Protein AF-A0A9N9JUR4-F1 (afdb_monomer_lite)

pLDDT: mean 83.0, std 19.75, range [34.81, 98.06]

Foldseek 3Di:
DDDPVVVVVLLVPDDDDDDPLDQPLVVVLSCQCSDNPPVSHDDPVRVVVSVVVLVCCCVPPCPDPSNVSVPPCVVCPVVVVVVPDDPVVVPD

Organism: NCBI:txid1348616

Secondary structure (DSSP, 8-state):
---HHHHHHHHTT------TT--HHHHHHHHHHT-SSGGGSPPHHHHHHHHHHHHHHHHH-TTSHHHHHHTTGGGTHHHHHTTS--TTSS--

InterPro domains:
  IPR001245 Serine-threonine/tyrosine-protein kinase, catalytic domain [PF07714] (6-51)
  IPR011009 Protein kinase-like domain superfamily [SSF56112] (3-65)

Radius of gyration: 16.41 Å; chains: 1; bounding box: 41×26×35 Å

Structure (mmCIF, N/CA/C/O backbone):
data_AF-A0A9N9JUR4-F1
#
_entry.id   AF-A0A9N9JUR4-F1
#
loop_
_atom_site.group_PDB
_atom_site.id
_atom_site.type_symbol
_atom_site.label_atom_id
_atom_site.label_alt_id
_atom_site.label_comp_id
_atom_site.label_asym_id
_atom_site.label_entity_id
_atom_site.label_seq_id
_atom_site.pdbx_PDB_ins_code
_atom_site.Cartn_x
_atom_site.Cartn_y
_atom_site.Cartn_z
_atom_site.occupancy
_atom_site.B_iso_or_equiv
_atom_site.auth_seq_id
_atom_site.auth_comp_id
_atom_site.auth_asym_id
_atom_site.auth_atom_id
_atom_site.pdbx_PDB_model_num
ATOM 1 N N . PRO A 1 1 ? -26.772 9.968 7.086 1.00 80.06 1 PRO A N 1
ATOM 2 C CA . PRO A 1 1 ? -26.571 9.272 8.385 1.00 80.06 1 PRO A CA 1
ATOM 3 C C . PRO A 1 1 ? -25.266 8.468 8.352 1.00 80.06 1 PRO A C 1
ATOM 5 O O . PRO A 1 1 ? -24.906 8.001 7.278 1.00 80.06 1 PRO A O 1
ATOM 8 N N . HIS A 1 2 ? -24.553 8.331 9.474 1.00 88.88 2 HIS A N 1
ATOM 9 C CA . HIS A 1 2 ? -23.327 7.523 9.540 1.00 88.88 2 HIS A CA 1
ATOM 10 C C . HIS A 1 2 ? -23.621 6.114 10.073 1.00 88.88 2 HIS A C 1
ATOM 12 O O . HIS A 1 2 ? -24.424 5.965 10.993 1.00 88.88 2 HIS A O 1
ATOM 18 N N . ASP A 1 3 ? -22.952 5.100 9.519 1.00 96.19 3 ASP A N 1
ATOM 19 C CA . ASP A 1 3 ? -23.026 3.710 9.985 1.00 96.19 3 ASP A CA 1
ATOM 20 C C . ASP A 1 3 ? -22.065 3.491 11.168 1.00 96.19 3 ASP A C 1
ATOM 22 O O . ASP A 1 3 ? -20.847 3.352 11.009 1.00 96.19 3 ASP A O 1
ATOM 26 N N . LEU A 1 4 ? -22.625 3.515 12.380 1.00 96.31 4 LEU A N 1
ATOM 27 C CA . LEU A 1 4 ? -21.871 3.364 13.626 1.00 96.31 4 LEU A CA 1
ATOM 28 C C . LEU A 1 4 ? -21.369 1.931 13.860 1.00 96.31 4 LEU A C 1
ATOM 30 O O . LEU A 1 4 ? -20.331 1.759 14.507 1.00 96.31 4 LEU A O 1
ATOM 34 N N . ASP A 1 5 ? -22.062 0.911 13.342 1.00 96.94 5 ASP A N 1
ATOM 35 C CA . ASP A 1 5 ? -21.606 -0.482 13.445 1.00 96.94 5 ASP A CA 1
ATOM 36 C C . ASP A 1 5 ? -20.331 -0.667 12.623 1.00 96.94 5 ASP A C 1
ATOM 38 O O . ASP A 1 5 ? -19.307 -1.147 13.123 1.00 96.94 5 ASP A O 1
ATOM 42 N N . LEU A 1 6 ? -20.354 -0.173 11.383 1.00 95.75 6 LEU A N 1
ATOM 43 C CA . LEU A 1 6 ? -19.199 -0.217 10.500 1.00 95.75 6 LEU A CA 1
ATOM 44 C C . LEU A 1 6 ? -17.997 0.523 11.099 1.00 95.75 6 LEU A C 1
ATOM 46 O O . LEU A 1 6 ? -16.891 -0.024 11.123 1.00 95.75 6 LEU A O 1
ATOM 50 N N . ALA A 1 7 ? -18.202 1.736 11.622 1.00 95.25 7 ALA A N 1
ATOM 51 C CA . ALA A 1 7 ? -17.140 2.505 12.269 1.00 95.25 7 ALA A CA 1
ATOM 52 C C . ALA A 1 7 ? -16.512 1.731 13.443 1.00 95.25 7 ALA A C 1
ATOM 54 O O . ALA A 1 7 ? -15.286 1.636 13.546 1.00 95.25 7 ALA A O 1
ATOM 55 N N . THR A 1 8 ? -17.347 1.105 14.278 1.00 96.19 8 THR A N 1
ATOM 56 C CA . THR A 1 8 ? -16.904 0.285 15.415 1.00 96.19 8 THR A CA 1
ATOM 57 C C . THR A 1 8 ? -16.067 -0.906 14.952 1.00 96.19 8 THR A C 1
ATOM 59 O O . THR A 1 8 ? -14.982 -1.159 15.481 1.00 96.19 8 THR A O 1
ATOM 62 N N . ARG A 1 9 ? -16.517 -1.618 13.915 1.00 96.50 9 ARG A N 1
ATOM 63 C CA . ARG A 1 9 ? -15.786 -2.759 13.349 1.00 96.50 9 ARG A CA 1
ATOM 64 C C . ARG A 1 9 ? -14.436 -2.344 12.760 1.00 96.50 9 ARG A C 1
ATOM 66 O O . ARG A 1 9 ? -13.455 -3.057 12.959 1.00 96.50 9 ARG A O 1
ATOM 73 N N . ILE A 1 10 ? -14.347 -1.190 12.093 1.00 94.00 10 ILE A N 1
ATOM 74 C CA . ILE A 1 10 ? -13.085 -0.645 11.555 1.00 94.00 10 ILE A CA 1
ATOM 75 C C . ILE A 1 10 ? -12.099 -0.309 12.681 1.00 94.00 10 ILE A C 1
ATOM 77 O O . ILE A 1 10 ? -10.919 -0.676 12.584 1.00 94.00 10 ILE A O 1
ATOM 81 N N . CYS A 1 11 ? -12.569 0.330 13.758 1.00 92.25 11 CYS A N 1
ATOM 82 C CA . CYS A 1 11 ? -11.760 0.594 14.953 1.00 92.25 11 CYS A CA 1
ATOM 83 C C . CYS A 1 11 ? -11.253 -0.706 15.594 1.00 92.25 11 CYS A C 1
ATOM 85 O O . CYS A 1 11 ? -10.093 -0.778 15.993 1.00 92.25 11 CYS A O 1
ATOM 87 N N . ASN A 1 12 ? -12.072 -1.761 15.577 1.00 94.12 12 ASN A N 1
ATOM 88 C CA . ASN A 1 12 ? -11.706 -3.101 16.048 1.00 94.12 12 ASN A CA 1
ATOM 89 C C . ASN A 1 12 ? -10.853 -3.910 15.052 1.00 94.12 12 ASN A C 1
ATOM 91 O O . ASN A 1 12 ? -10.580 -5.085 15.285 1.00 94.12 12 ASN A O 1
ATOM 95 N N . GLY A 1 13 ? -10.398 -3.301 13.954 1.00 92.75 13 GLY A N 1
ATOM 96 C CA . GLY A 1 13 ? -9.443 -3.918 13.035 1.00 92.75 13 GLY A CA 1
ATOM 97 C C . GLY A 1 13 ? -10.043 -4.524 11.769 1.00 92.75 13 GLY A C 1
ATOM 98 O O . GLY A 1 13 ? -9.294 -5.131 11.007 1.00 92.75 13 GLY A O 1
ATOM 99 N N . LEU A 1 14 ? -11.337 -4.333 11.481 1.00 95.19 14 LEU A N 1
ATOM 100 C CA . LEU A 1 14 ? -11.900 -4.697 10.177 1.00 95.19 14 LEU A CA 1
ATOM 101 C C . LEU A 1 14 ? -11.117 -3.986 9.064 1.00 95.19 14 LEU A C 1
ATOM 103 O O . LEU A 1 14 ? -10.956 -2.761 9.092 1.00 95.19 14 LEU A O 1
ATOM 107 N N . ARG A 1 15 ? -10.626 -4.750 8.087 1.00 94.25 15 ARG A N 1
ATOM 108 C CA . ARG A 1 15 ? -9.939 -4.251 6.891 1.00 94.25 15 ARG A CA 1
ATOM 109 C C . ARG A 1 15 ? -10.520 -4.917 5.643 1.00 94.25 15 ARG A C 1
ATOM 111 O O . ARG A 1 15 ? -11.037 -6.027 5.753 1.00 94.25 15 ARG A O 1
ATOM 118 N N . PRO A 1 16 ? -10.442 -4.255 4.480 1.00 91.44 16 PRO A N 1
ATOM 119 C CA . PRO A 1 16 ? -10.795 -4.857 3.202 1.00 91.44 16 PRO A CA 1
ATOM 120 C C . PRO A 1 16 ? -10.100 -6.198 2.960 1.00 91.44 16 PRO A C 1
ATOM 122 O O . PRO A 1 16 ? -8.928 -6.386 3.297 1.00 91.44 16 PRO A O 1
ATOM 125 N N . GLU A 1 17 ? -10.839 -7.120 2.353 1.00 91.88 17 GLU A N 1
ATOM 126 C CA . GLU A 1 17 ? -10.316 -8.413 1.932 1.00 91.88 17 GLU A CA 1
ATOM 127 C C . GLU A 1 17 ? -9.280 -8.241 0.818 1.00 91.88 17 GLU A C 1
ATOM 129 O O . GLU A 1 17 ? -9.412 -7.395 -0.070 1.00 91.88 17 GLU A O 1
ATOM 134 N N . ILE A 1 18 ? -8.231 -9.059 0.862 1.00 89.25 18 ILE A N 1
ATOM 13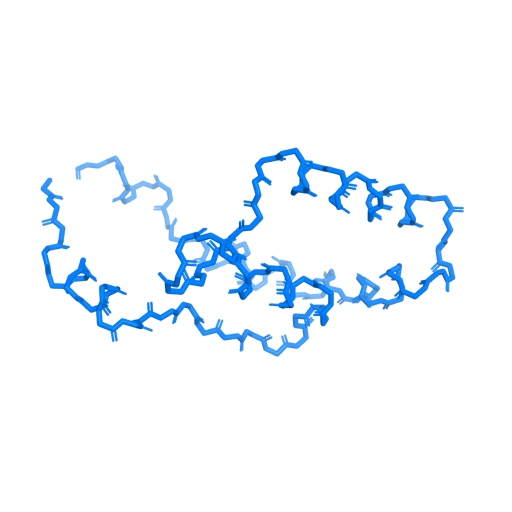5 C CA . ILE A 1 18 ? -7.184 -9.044 -0.156 1.00 89.25 18 ILE A CA 1
ATOM 136 C C . ILE A 1 18 ? -7.641 -9.931 -1.306 1.00 89.25 18 ILE A C 1
ATOM 138 O O . ILE A 1 18 ? -7.772 -11.144 -1.148 1.00 89.25 18 ILE A O 1
ATOM 142 N N . VAL A 1 19 ? -7.848 -9.325 -2.470 1.00 88.62 19 VAL A N 1
ATOM 143 C CA . VAL A 1 19 ? -8.241 -10.060 -3.672 1.00 88.62 19 VAL A CA 1
ATOM 144 C C . VAL A 1 19 ? -7.028 -10.781 -4.254 1.00 88.62 19 VAL A C 1
ATOM 146 O O . VAL A 1 19 ? -5.914 -10.245 -4.287 1.00 88.62 19 VAL A O 1
ATOM 149 N N . THR A 1 20 ? -7.234 -12.019 -4.704 1.00 83.56 20 THR A N 1
ATOM 150 C CA . THR A 1 20 ? -6.219 -12.789 -5.431 1.00 83.56 20 THR A CA 1
ATOM 151 C C . THR A 1 20 ? -5.701 -11.973 -6.619 1.00 83.56 20 THR A C 1
ATOM 153 O O . THR A 1 20 ? -6.435 -11.179 -7.190 1.00 83.56 20 THR A O 1
ATOM 156 N N . ASN A 1 21 ? -4.425 -12.126 -6.975 1.00 86.19 21 ASN A N 1
ATOM 157 C CA . ASN A 1 21 ? -3.755 -11.340 -8.025 1.00 86.19 21 ASN A CA 1
ATOM 158 C C . ASN A 1 21 ? -3.503 -9.856 -7.696 1.00 86.19 21 ASN A C 1
ATOM 160 O O . ASN A 1 21 ? -2.977 -9.138 -8.547 1.00 86.19 21 ASN A O 1
ATOM 164 N N . THR A 1 22 ? -3.788 -9.388 -6.472 1.00 88.25 22 THR A N 1
ATOM 165 C CA . THR A 1 22 ? -3.316 -8.066 -6.025 1.00 88.25 22 THR A CA 1
ATOM 166 C C . THR A 1 22 ? -1.780 -8.020 -6.086 1.00 88.25 22 THR A C 1
ATOM 168 O O . THR A 1 22 ? -1.138 -8.862 -5.451 1.00 88.25 22 THR A O 1
ATOM 171 N N . PRO A 1 23 ? -1.167 -7.048 -6.795 1.00 92.06 23 PRO A N 1
ATOM 172 C CA . PRO A 1 23 ? 0.286 -6.898 -6.845 1.00 92.06 23 PRO A CA 1
ATOM 173 C C . PRO A 1 23 ? 0.879 -6.795 -5.439 1.00 92.06 23 PRO A C 1
ATOM 175 O O . PRO A 1 23 ? 0.422 -5.996 -4.622 1.00 92.06 23 PRO A O 1
ATOM 178 N N . GLU A 1 24 ? 1.916 -7.573 -5.147 1.00 93.12 24 GLU A N 1
ATOM 179 C CA . GLU A 1 24 ? 2.513 -7.663 -3.808 1.00 93.12 24 GLU A CA 1
ATOM 180 C C . GLU A 1 24 ? 3.035 -6.308 -3.300 1.00 93.12 24 GLU A C 1
ATOM 182 O O . GLU A 1 24 ? 2.894 -5.962 -2.121 1.00 93.12 24 GLU A O 1
ATOM 187 N N . VAL A 1 25 ? 3.570 -5.490 -4.209 1.00 94.00 25 VAL A N 1
ATOM 188 C CA . VAL A 1 25 ? 4.020 -4.123 -3.912 1.00 94.00 25 VAL A CA 1
ATOM 189 C C . VAL A 1 25 ? 2.864 -3.207 -3.519 1.00 94.00 25 VAL A C 1
ATOM 191 O O . VAL A 1 25 ? 3.020 -2.391 -2.610 1.00 94.00 25 VAL A O 1
ATOM 194 N N . TYR A 1 26 ? 1.694 -3.376 -4.139 1.00 93.88 26 TYR A N 1
ATOM 195 C CA . TYR A 1 26 ? 0.487 -2.641 -3.773 1.00 93.88 26 TYR A CA 1
ATOM 196 C C . TYR A 1 26 ? -0.091 -3.157 -2.457 1.00 93.88 26 TYR A C 1
ATOM 198 O O . TYR A 1 26 ? -0.422 -2.359 -1.587 1.00 93.88 26 TYR A O 1
ATOM 206 N N . LEU A 1 27 ? -0.136 -4.478 -2.262 1.00 94.19 27 LEU A N 1
ATOM 207 C CA . LEU A 1 27 ? -0.601 -5.097 -1.022 1.00 94.19 27 LEU A CA 1
ATOM 208 C C . LEU A 1 27 ? 0.181 -4.588 0.196 1.00 94.19 27 LEU A C 1
ATOM 210 O O . LEU A 1 27 ? -0.406 -4.258 1.226 1.00 94.19 27 LEU A O 1
ATOM 214 N N . SER A 1 28 ? 1.503 -4.506 0.066 1.00 95.19 28 SER A N 1
ATOM 215 C CA . SER A 1 28 ? 2.384 -4.005 1.122 1.00 95.19 28 SER A CA 1
ATOM 216 C C . SER A 1 28 ? 2.110 -2.531 1.438 1.00 95.19 28 SER A C 1
ATOM 218 O O . SER A 1 28 ? 2.013 -2.160 2.607 1.00 95.19 28 SER A O 1
ATOM 220 N N . LEU A 1 29 ? 1.926 -1.695 0.410 1.00 96.00 29 LEU A N 1
ATOM 221 C CA . LEU A 1 29 ? 1.592 -0.278 0.573 1.00 96.00 29 LEU A CA 1
ATOM 222 C C . LEU A 1 29 ? 0.203 -0.085 1.200 1.00 96.00 29 LEU A C 1
ATOM 224 O O . LEU A 1 29 ? 0.080 0.610 2.205 1.00 96.00 29 LEU A O 1
ATOM 228 N N . MET A 1 30 ? -0.819 -0.760 0.667 1.00 95.00 30 MET A N 1
ATOM 229 C CA . MET A 1 30 ? -2.195 -0.740 1.173 1.00 95.00 30 MET A CA 1
ATOM 230 C C . MET A 1 30 ? -2.245 -1.128 2.656 1.00 95.00 30 MET A C 1
ATOM 232 O O . MET A 1 30 ? -2.919 -0.468 3.447 1.00 95.00 30 MET A O 1
ATOM 236 N N . LYS A 1 31 ? -1.471 -2.148 3.057 1.00 95.06 31 LYS A N 1
ATOM 237 C CA . LYS A 1 31 ? -1.367 -2.563 4.461 1.00 95.06 31 LYS A CA 1
ATOM 238 C C . LYS A 1 31 ? -0.803 -1.486 5.382 1.00 95.06 31 LYS A C 1
ATOM 240 O O . LYS A 1 31 ? -1.274 -1.355 6.511 1.00 95.06 31 LYS A O 1
ATOM 245 N N . ARG A 1 32 ? 0.169 -0.706 4.908 1.00 96.81 32 ARG A N 1
ATOM 246 C CA . ARG A 1 32 ? 0.710 0.428 5.666 1.00 96.81 32 ARG A CA 1
ATOM 247 C C . ARG A 1 32 ? -0.291 1.580 5.750 1.00 96.81 32 ARG A C 1
ATOM 249 O O . ARG A 1 32 ? -0.455 2.150 6.821 1.00 96.81 32 ARG A O 1
ATOM 256 N N . CYS A 1 33 ? -1.027 1.878 4.676 1.00 96.06 33 CYS A N 1
ATOM 257 C CA . CYS A 1 33 ? -2.022 2.962 4.654 1.00 96.06 33 CYS A CA 1
ATOM 258 C C . CYS A 1 33 ? -3.084 2.854 5.759 1.00 96.06 33 CYS A C 1
ATOM 260 O O . CYS A 1 33 ? -3.531 3.870 6.285 1.00 96.06 33 CYS A O 1
ATOM 262 N N . TRP A 1 34 ? -3.475 1.638 6.142 1.00 93.88 34 TRP A N 1
ATOM 263 C CA . TRP A 1 34 ? -4.490 1.400 7.174 1.00 93.88 34 TRP A CA 1
ATOM 264 C C . TRP A 1 34 ? -3.931 0.775 8.461 1.00 93.88 34 TRP A C 1
ATOM 266 O O . TRP A 1 34 ? -4.661 0.100 9.205 1.00 93.88 34 TRP A O 1
ATOM 276 N N . HIS A 1 35 ? -2.629 0.949 8.705 1.00 95.31 35 HIS A N 1
ATOM 277 C CA . HIS A 1 35 ? -1.967 0.430 9.895 1.00 95.31 35 HIS A CA 1
ATOM 278 C C . HIS A 1 35 ? -2.619 0.987 11.175 1.00 95.31 35 HIS A C 1
ATOM 280 O O . HIS A 1 35 ? -3.091 2.131 11.206 1.00 95.31 35 HIS A O 1
ATOM 286 N N . GLN A 1 36 ? -2.703 0.164 12.229 1.00 91.75 36 GLN A N 1
ATOM 287 C CA . GLN A 1 36 ? -3.346 0.561 13.490 1.00 91.75 36 GLN A CA 1
ATOM 288 C C . GLN A 1 36 ? -2.607 1.729 14.146 1.00 91.75 36 GLN A C 1
ATOM 290 O O . GLN A 1 36 ? -3.245 2.718 14.493 1.00 91.75 36 GLN A O 1
ATOM 295 N N . ASN A 1 37 ? -1.277 1.637 14.234 1.00 93.81 37 ASN A N 1
ATOM 296 C CA . ASN A 1 37 ? -0.427 2.755 14.631 1.00 93.81 37 ASN A CA 1
ATOM 297 C C . ASN A 1 37 ? -0.402 3.821 13.513 1.00 93.81 37 ASN A C 1
ATOM 299 O O . ASN A 1 37 ? 0.045 3.482 12.412 1.00 93.81 37 ASN A O 1
ATOM 303 N N . PRO A 1 38 ? -0.861 5.065 13.758 1.00 94.06 38 PRO A N 1
ATOM 304 C CA . PRO A 1 38 ? -0.823 6.147 12.774 1.00 94.06 38 PRO A CA 1
ATOM 305 C C . PRO A 1 38 ? 0.585 6.496 12.281 1.00 94.06 38 PRO A C 1
ATOM 307 O O . PRO A 1 38 ? 0.726 6.820 11.109 1.00 94.06 38 PRO A O 1
ATOM 310 N N . GLU A 1 39 ? 1.609 6.361 13.128 1.00 96.19 39 GLU A N 1
ATOM 311 C CA . GLU A 1 39 ? 3.003 6.697 12.782 1.00 96.19 39 GLU A CA 1
ATOM 312 C C . GLU A 1 39 ? 3.611 5.749 11.735 1.00 96.19 39 GLU A C 1
ATOM 314 O O . GLU A 1 39 ? 4.553 6.099 11.035 1.00 96.19 39 GLU A O 1
ATOM 319 N N . GLU A 1 40 ? 3.049 4.547 11.590 1.00 96.62 40 GLU A N 1
ATOM 320 C CA . GLU A 1 40 ? 3.474 3.562 10.582 1.00 96.62 40 GLU A CA 1
ATOM 321 C C . GLU A 1 40 ? 2.806 3.794 9.216 1.00 96.62 40 GLU A C 1
ATOM 323 O O . GLU A 1 40 ? 3.130 3.132 8.219 1.00 96.62 40 GLU A O 1
ATOM 328 N N . ARG A 1 41 ? 1.826 4.707 9.157 1.00 97.75 41 ARG A N 1
ATOM 329 C CA . ARG A 1 41 ? 1.134 5.036 7.912 1.00 97.75 41 ARG A CA 1
ATOM 330 C C . ARG A 1 41 ? 2.037 5.923 7.057 1.00 97.75 41 ARG A C 1
ATOM 332 O O . ARG A 1 41 ? 2.644 6.857 7.576 1.00 97.75 41 ARG A O 1
ATOM 339 N N . PRO A 1 42 ? 2.107 5.681 5.739 1.00 97.94 42 PRO A N 1
ATOM 340 C CA . PRO A 1 42 ? 2.819 6.575 4.849 1.00 97.94 42 PRO A CA 1
ATOM 341 C C . PRO A 1 42 ? 2.131 7.938 4.852 1.00 97.94 42 PRO A C 1
ATOM 343 O O . PRO A 1 42 ? 0.898 8.033 4.843 1.00 97.94 42 PRO A O 1
ATOM 346 N N . ASN A 1 43 ? 2.932 8.995 4.828 1.00 97.44 43 ASN A N 1
ATOM 347 C CA . ASN A 1 43 ? 2.410 10.325 4.555 1.00 97.44 43 ASN A CA 1
ATOM 348 C C . ASN A 1 43 ? 2.105 10.479 3.052 1.00 97.44 43 ASN A C 1
ATOM 350 O O . ASN A 1 43 ? 2.466 9.640 2.223 1.00 97.44 43 ASN A O 1
ATOM 354 N N . VAL A 1 44 ? 1.429 11.573 2.699 1.00 96.56 44 VAL A N 1
ATOM 355 C CA . VAL A 1 44 ? 1.009 11.827 1.314 1.00 96.56 44 VAL A CA 1
ATOM 356 C C . VAL A 1 44 ? 2.188 11.951 0.344 1.00 96.56 44 VAL A C 1
ATOM 358 O O . VAL A 1 44 ? 2.075 11.501 -0.789 1.00 96.56 44 VAL A O 1
ATOM 361 N N . ILE A 1 45 ? 3.325 12.496 0.787 1.00 98.06 45 ILE A N 1
ATOM 362 C CA . ILE A 1 45 ? 4.515 12.671 -0.055 1.00 98.06 45 ILE A CA 1
ATOM 363 C C . ILE A 1 45 ? 5.106 11.302 -0.396 1.00 98.06 45 ILE A C 1
ATOM 365 O O . ILE A 1 45 ? 5.270 10.993 -1.571 1.00 98.06 45 ILE A O 1
ATOM 369 N N . GLU A 1 46 ? 5.322 10.448 0.610 1.00 97.31 46 GLU A N 1
ATOM 370 C CA . GLU A 1 46 ? 5.818 9.082 0.402 1.00 97.31 46 GLU A CA 1
ATOM 371 C C . GLU A 1 46 ? 4.886 8.289 -0.529 1.00 97.31 46 GLU A C 1
ATOM 373 O O . GLU A 1 46 ? 5.340 7.555 -1.410 1.00 97.31 46 GLU A O 1
ATOM 378 N N . LEU A 1 47 ? 3.570 8.447 -0.350 1.00 97.06 47 LEU A N 1
ATOM 379 C CA . LEU A 1 47 ? 2.577 7.793 -1.191 1.00 97.06 47 LEU A CA 1
ATOM 380 C C . LEU A 1 47 ? 2.679 8.261 -2.651 1.00 97.06 47 LEU A C 1
ATOM 382 O O . LEU A 1 47 ? 2.735 7.417 -3.546 1.00 97.06 47 LEU A O 1
ATOM 386 N N . CY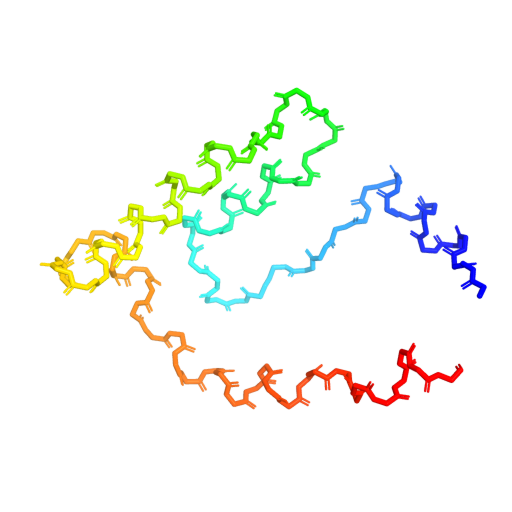S A 1 48 ? 2.734 9.573 -2.892 1.00 97.62 48 CYS A N 1
ATOM 387 C CA . CYS A 1 48 ? 2.891 10.146 -4.230 1.00 97.62 48 CYS A CA 1
ATOM 388 C C . CYS A 1 48 ? 4.185 9.671 -4.898 1.00 97.62 48 CYS A C 1
ATOM 390 O O . CYS A 1 48 ? 4.130 9.110 -5.988 1.00 97.62 48 CYS A O 1
ATOM 392 N N . GLU A 1 49 ? 5.326 9.778 -4.214 1.00 97.31 49 GLU A N 1
ATOM 393 C CA . GLU A 1 49 ? 6.623 9.333 -4.738 1.00 97.31 49 GLU A CA 1
ATOM 394 C C . GLU A 1 49 ? 6.611 7.847 -5.119 1.00 97.31 49 GLU A C 1
ATOM 396 O O . GLU A 1 49 ? 7.143 7.447 -6.161 1.00 97.31 49 GLU A O 1
ATOM 401 N N . LYS A 1 50 ? 5.973 7.007 -4.294 1.00 97.06 50 LYS A N 1
ATOM 402 C CA . LYS A 1 50 ? 5.864 5.571 -4.560 1.00 97.06 50 LYS A CA 1
ATOM 403 C C . LYS A 1 50 ? 5.027 5.290 -5.804 1.00 97.06 50 LYS A C 1
ATOM 405 O O . LYS A 1 50 ? 5.441 4.487 -6.642 1.00 97.06 50 LYS A O 1
ATOM 410 N N . LEU A 1 51 ? 3.868 5.938 -5.916 1.00 96.00 51 LEU A N 1
ATOM 411 C CA . LEU A 1 51 ? 2.953 5.768 -7.043 1.00 96.00 51 LEU A CA 1
ATOM 412 C C . LEU A 1 51 ? 3.560 6.305 -8.347 1.00 96.00 51 LEU A C 1
ATOM 414 O O . LEU A 1 51 ? 3.503 5.613 -9.364 1.00 96.00 51 LEU A O 1
ATOM 418 N N . ASP A 1 52 ? 4.219 7.463 -8.307 1.00 96.12 52 ASP A N 1
ATOM 419 C CA . ASP A 1 52 ? 4.895 8.068 -9.460 1.00 96.12 52 ASP A CA 1
ATOM 420 C C . ASP A 1 52 ? 6.066 7.207 -9.943 1.00 96.12 52 ASP A C 1
ATOM 422 O O . ASP A 1 52 ? 6.238 6.976 -11.146 1.00 96.12 52 ASP A O 1
ATOM 426 N N . SER A 1 53 ? 6.845 6.652 -9.009 1.00 95.81 53 SER A N 1
ATOM 427 C CA . SER A 1 53 ? 7.911 5.697 -9.321 1.00 95.81 53 SER A CA 1
ATOM 428 C C . SER A 1 53 ? 7.362 4.459 -10.033 1.00 95.81 53 SER A C 1
ATOM 430 O O . SER A 1 53 ? 7.943 3.996 -11.021 1.00 95.81 53 SER A O 1
ATOM 432 N N . TRP A 1 54 ? 6.220 3.932 -9.581 1.00 95.38 54 TRP A N 1
ATOM 433 C CA . TRP A 1 54 ? 5.583 2.787 -10.227 1.00 95.38 54 TRP A CA 1
ATOM 434 C C . TRP A 1 54 ? 5.048 3.122 -11.613 1.00 95.38 54 TRP A C 1
ATOM 436 O O . TRP A 1 54 ? 5.302 2.360 -12.546 1.00 95.38 54 TRP A O 1
ATOM 446 N N . ALA A 1 55 ? 4.365 4.256 -11.768 1.00 93.25 55 ALA A N 1
ATOM 447 C CA . ALA A 1 55 ? 3.869 4.723 -13.059 1.00 93.25 55 ALA A CA 1
ATOM 448 C C . ALA A 1 55 ? 5.018 4.877 -14.070 1.00 93.25 55 ALA A C 1
ATOM 450 O O . ALA A 1 55 ? 4.956 4.332 -15.174 1.00 93.25 55 ALA A O 1
ATOM 451 N N . THR A 1 56 ? 6.116 5.509 -13.645 1.00 94.38 56 THR A N 1
ATOM 452 C CA . THR A 1 56 ? 7.340 5.674 -14.443 1.00 94.38 56 THR A CA 1
ATOM 453 C C . THR A 1 56 ? 7.933 4.323 -14.847 1.00 94.38 56 THR A C 1
ATOM 455 O O . THR A 1 56 ?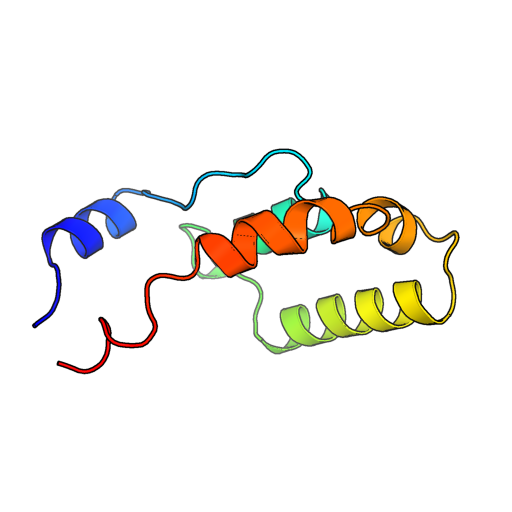 8.267 4.108 -16.014 1.00 94.38 56 THR A O 1
ATOM 458 N N . ALA A 1 57 ? 8.043 3.381 -13.904 1.00 94.12 57 ALA A N 1
ATOM 459 C CA . ALA A 1 57 ? 8.570 2.047 -14.176 1.00 94.12 57 ALA A CA 1
ATOM 460 C C . ALA A 1 57 ? 7.695 1.281 -15.180 1.00 94.12 57 ALA A C 1
ATOM 462 O O . ALA A 1 57 ? 8.223 0.664 -16.107 1.00 94.12 57 ALA A O 1
ATOM 463 N N . ILE A 1 58 ? 6.370 1.354 -15.037 1.00 89.94 58 ILE A N 1
ATOM 464 C CA . ILE A 1 58 ? 5.412 0.715 -15.947 1.00 89.94 58 ILE A CA 1
ATOM 465 C C . ILE A 1 58 ? 5.531 1.298 -17.360 1.00 89.94 58 ILE A C 1
ATOM 467 O O . ILE A 1 58 ? 5.525 0.535 -18.327 1.00 89.94 58 ILE A O 1
ATOM 471 N N . GLN A 1 59 ? 5.689 2.618 -17.485 1.00 89.50 59 GLN A N 1
ATOM 472 C CA . GLN A 1 59 ? 5.770 3.305 -18.774 1.00 89.50 59 GLN A CA 1
ATOM 473 C C . GLN A 1 59 ? 7.109 3.091 -19.492 1.00 89.50 59 GLN A C 1
ATOM 475 O O . GLN A 1 59 ? 7.131 2.856 -20.700 1.00 89.50 59 GLN A O 1
ATOM 480 N N . HIS A 1 60 ? 8.227 3.181 -18.770 1.00 94.38 60 HIS A N 1
ATOM 481 C CA . HIS A 1 60 ? 9.560 3.271 -19.378 1.00 94.38 60 HIS A CA 1
ATOM 482 C C . HIS A 1 60 ? 10.428 2.027 -19.179 1.00 94.38 60 HIS A C 1
ATOM 484 O O . HIS A 1 60 ? 11.430 1.863 -19.873 1.00 94.38 60 HIS A O 1
ATOM 490 N N . ASN A 1 61 ? 10.066 1.135 -18.257 1.00 93.56 61 ASN A N 1
ATOM 491 C CA . ASN A 1 61 ? 10.824 -0.079 -17.973 1.00 93.56 61 ASN A CA 1
ATOM 492 C C . ASN A 1 61 ? 9.884 -1.285 -17.813 1.00 93.56 61 ASN A C 1
ATOM 494 O O . ASN A 1 61 ? 9.682 -1.794 -16.702 1.00 93.56 61 ASN A O 1
ATOM 498 N N . PRO A 1 62 ? 9.300 -1.786 -18.917 1.00 87.12 62 PRO A N 1
ATOM 499 C CA . PRO A 1 62 ? 8.287 -2.831 -18.861 1.00 87.12 62 PRO A CA 1
ATOM 500 C C . PRO A 1 62 ? 8.813 -4.134 -18.262 1.00 87.12 62 PRO A C 1
ATOM 502 O O . PRO A 1 62 ? 8.003 -4.937 -17.815 1.00 87.12 62 PRO A O 1
ATOM 505 N N . THR A 1 63 ? 10.130 -4.363 -18.221 1.00 91.69 63 THR A N 1
ATOM 506 C CA . THR A 1 63 ? 10.756 -5.562 -17.643 1.0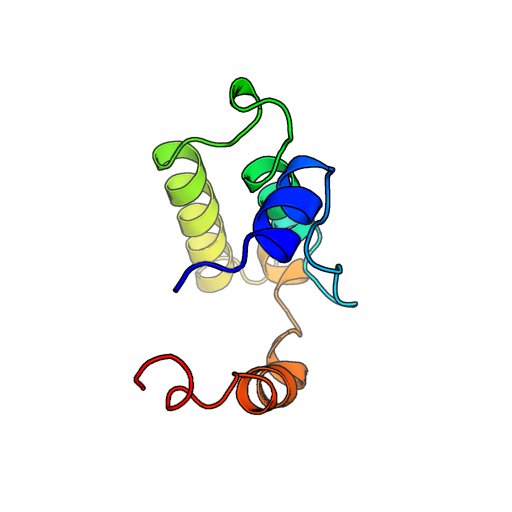0 91.69 63 THR A CA 1
ATOM 507 C C . THR A 1 63 ? 11.069 -5.438 -16.149 1.00 91.69 63 THR A C 1
ATOM 509 O O . THR A 1 63 ? 11.333 -6.470 -15.522 1.00 91.69 63 THR A O 1
ATOM 512 N N . SER A 1 64 ? 10.979 -4.235 -15.565 1.00 93.94 64 SER A N 1
ATOM 513 C CA . SER A 1 64 ? 11.222 -3.990 -14.137 1.00 93.94 64 SER A CA 1
ATOM 514 C C . SER A 1 64 ? 10.319 -4.841 -13.248 1.00 93.94 64 SER A C 1
ATOM 516 O O . SER A 1 64 ? 9.188 -5.141 -13.629 1.00 93.94 64 SER A O 1
ATOM 518 N N . MET A 1 65 ? 10.790 -5.191 -12.044 1.00 92.19 65 MET A N 1
ATOM 519 C CA . MET A 1 65 ? 10.025 -5.980 -11.069 1.00 92.19 65 MET A CA 1
ATOM 520 C C . MET A 1 65 ? 8.627 -5.402 -10.817 1.00 92.19 65 MET A C 1
ATOM 522 O O . MET A 1 65 ? 7.657 -6.157 -10.853 1.00 92.19 65 MET A O 1
ATOM 526 N N . ILE A 1 66 ? 8.531 -4.078 -10.638 1.00 92.94 66 ILE A N 1
ATOM 527 C CA . ILE A 1 66 ? 7.260 -3.362 -10.475 1.00 92.94 66 ILE A CA 1
ATOM 528 C C . ILE A 1 66 ? 6.354 -3.636 -11.670 1.00 92.94 66 ILE A C 1
ATOM 530 O O . ILE A 1 66 ? 5.274 -4.198 -11.509 1.00 92.94 66 ILE A O 1
ATOM 534 N N . SER A 1 67 ? 6.832 -3.348 -12.879 1.00 92.00 67 SER A N 1
ATOM 535 C CA . SER A 1 67 ? 6.078 -3.579 -14.109 1.00 92.00 67 SER A CA 1
ATOM 536 C C . SER A 1 67 ? 5.625 -5.034 -14.220 1.00 92.00 67 SER A C 1
ATOM 538 O O . SER A 1 67 ? 4.486 -5.282 -14.600 1.00 92.00 67 SER A O 1
ATOM 540 N N . ARG A 1 68 ? 6.450 -6.014 -13.811 1.00 91.88 68 ARG A N 1
ATOM 541 C CA . ARG A 1 68 ? 6.059 -7.437 -13.841 1.00 91.88 68 ARG A CA 1
ATOM 542 C C . ARG A 1 68 ? 4.888 -7.758 -12.925 1.00 91.88 68 ARG A C 1
ATOM 544 O O . ARG A 1 68 ? 4.083 -8.593 -13.318 1.00 91.88 68 ARG A O 1
ATOM 551 N N . GLN A 1 69 ? 4.799 -7.133 -11.752 1.00 91.19 69 GLN A N 1
ATOM 552 C CA . GLN A 1 69 ? 3.696 -7.374 -10.818 1.00 91.19 69 GLN A CA 1
ATOM 553 C C . GLN A 1 69 ? 2.378 -6.762 -11.300 1.00 91.19 69 GLN A C 1
ATOM 555 O O . GLN A 1 69 ? 1.318 -7.307 -11.020 1.00 91.19 69 GLN A O 1
ATOM 560 N N . PHE A 1 70 ? 2.436 -5.669 -12.064 1.00 87.69 70 PHE A N 1
AT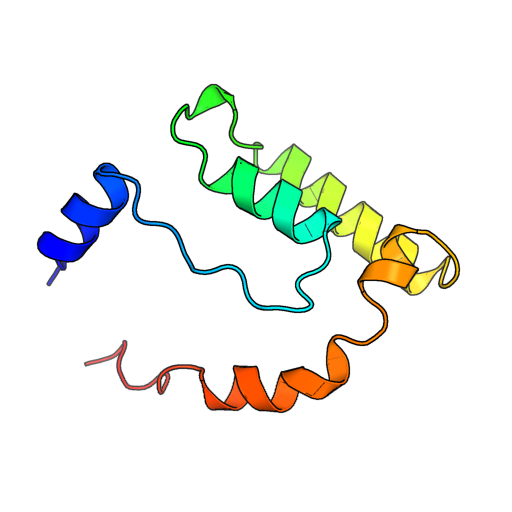OM 561 C CA . PHE A 1 70 ? 1.249 -5.031 -12.642 1.00 87.69 70 PHE A CA 1
ATOM 562 C C . PHE A 1 70 ? 0.868 -5.580 -14.034 1.00 87.69 70 PHE A C 1
ATOM 564 O O . PHE A 1 70 ? -0.199 -5.256 -14.561 1.00 87.69 70 PHE A O 1
ATOM 571 N N . ARG A 1 71 ? 1.685 -6.458 -14.639 1.00 83.00 71 ARG A N 1
ATOM 572 C CA . ARG A 1 71 ? 1.326 -7.172 -15.877 1.00 83.00 71 ARG A CA 1
ATOM 573 C C . ARG A 1 71 ? 0.270 -8.239 -15.578 1.00 83.00 71 ARG A C 1
ATOM 575 O O . ARG A 1 71 ? 0.575 -9.252 -14.967 1.00 83.00 71 ARG A O 1
ATOM 582 N N . GLY A 1 72 ? -0.950 -8.045 -16.080 1.00 64.94 72 GLY A N 1
ATOM 583 C CA . GLY A 1 72 ? -2.011 -9.066 -16.046 1.00 64.94 72 GLY A CA 1
ATOM 584 C C . GLY A 1 72 ? -3.288 -8.675 -15.302 1.00 64.94 72 GLY A C 1
ATOM 585 O O . GLY A 1 72 ? -4.286 -9.374 -15.440 1.00 64.94 72 GLY A O 1
ATOM 586 N N . VAL A 1 73 ? -3.321 -7.524 -14.624 1.00 57.62 73 VAL A N 1
ATOM 587 C CA . VAL A 1 73 ? -4.524 -7.046 -13.903 1.00 57.62 73 VAL A CA 1
ATOM 588 C C . VAL A 1 73 ? -5.640 -6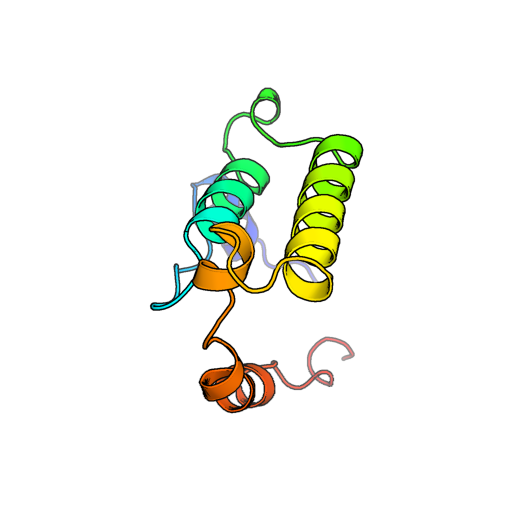.572 -14.865 1.00 57.62 73 VAL A C 1
ATOM 590 O O . VAL A 1 73 ? -6.790 -6.390 -14.479 1.00 57.62 73 VAL A O 1
ATOM 593 N N . ASN A 1 74 ? -5.355 -6.472 -16.171 1.00 51.28 74 ASN A N 1
ATOM 594 C CA . ASN A 1 74 ? -6.328 -6.071 -17.197 1.00 51.28 74 ASN A CA 1
ATOM 595 C C . ASN A 1 74 ? -7.385 -7.137 -17.546 1.00 51.28 74 ASN A C 1
ATOM 597 O O . ASN A 1 74 ? -8.334 -6.806 -18.251 1.00 51.28 74 ASN A O 1
ATOM 601 N N . ARG A 1 75 ? -7.263 -8.395 -17.091 1.00 49.84 75 ARG A N 1
ATOM 602 C CA . ARG A 1 75 ? -8.329 -9.399 -17.312 1.00 49.84 75 ARG A CA 1
ATOM 603 C C . ARG A 1 75 ? -9.466 -9.315 -16.291 1.00 49.84 75 ARG A C 1
ATOM 605 O O . ARG A 1 75 ? -10.557 -9.777 -16.594 1.00 49.84 75 ARG A O 1
ATOM 612 N N . GLU A 1 76 ? -9.239 -8.689 -15.137 1.00 49.47 76 GLU A N 1
ATOM 613 C CA . GLU A 1 76 ? -10.246 -8.539 -14.073 1.00 49.47 76 GLU A CA 1
ATOM 614 C C . GLU A 1 76 ? -10.813 -7.116 -13.966 1.00 49.47 76 GLU A C 1
ATOM 616 O O . GLU A 1 76 ? -11.724 -6.874 -13.176 1.00 49.47 76 GLU A O 1
ATOM 621 N N . ARG A 1 77 ? -10.342 -6.170 -14.792 1.00 48.91 77 ARG A N 1
ATOM 622 C CA . ARG A 1 77 ? -10.910 -4.813 -14.864 1.00 48.91 77 ARG A CA 1
ATOM 623 C C . ARG A 1 77 ? -12.417 -4.835 -15.157 1.00 48.91 77 ARG A C 1
ATOM 625 O O . ARG A 1 77 ? -13.158 -4.073 -14.547 1.00 48.91 77 ARG A O 1
ATOM 632 N N . SER A 1 78 ? -12.876 -5.791 -15.969 1.00 42.56 78 SER A N 1
ATOM 633 C CA . SER A 1 78 ? -14.304 -6.032 -16.212 1.00 42.56 78 SER A CA 1
ATOM 634 C C . SER A 1 78 ? -15.057 -6.562 -14.986 1.00 42.56 78 SER A C 1
ATOM 636 O O . SER A 1 78 ? -16.261 -6.379 -14.888 1.00 42.56 78 SER A O 1
ATOM 638 N N . VAL A 1 79 ? -14.387 -7.209 -14.028 1.00 51.34 79 VAL A N 1
ATOM 639 C CA . VAL A 1 79 ? -15.021 -7.743 -12.811 1.00 51.34 79 VAL A CA 1
ATOM 640 C C . VAL A 1 79 ? -15.174 -6.650 -11.753 1.00 51.34 79 VAL A C 1
ATOM 642 O O . VAL A 1 79 ? -16.189 -6.627 -11.060 1.00 51.34 79 VAL A O 1
ATOM 645 N N . PHE A 1 80 ? -14.213 -5.726 -11.644 1.00 48.81 80 PHE A N 1
ATOM 646 C CA . PHE A 1 80 ? -14.287 -4.593 -10.713 1.00 48.81 80 PHE A CA 1
ATOM 647 C C . PHE A 1 80 ? -15.197 -3.459 -11.209 1.00 48.81 80 PHE A C 1
ATOM 649 O O . PHE A 1 80 ? -15.949 -2.926 -10.398 1.00 48.81 80 PHE A O 1
ATOM 656 N N . GLU A 1 81 ? -15.221 -3.152 -12.514 1.00 46.53 81 GLU A N 1
ATOM 657 C CA . GLU A 1 81 ? -16.191 -2.200 -13.104 1.00 46.53 81 GLU A CA 1
ATOM 658 C C . GLU A 1 81 ? -17.648 -2.698 -12.970 1.00 46.53 81 GLU A C 1
ATOM 660 O O . GLU A 1 81 ? -18.576 -1.898 -12.877 1.00 46.53 81 GLU A O 1
ATOM 665 N N . ASN A 1 82 ? -17.855 -4.014 -12.835 1.00 45.78 82 ASN A N 1
ATOM 666 C CA . ASN A 1 82 ? -19.170 -4.615 -12.576 1.00 45.78 82 ASN A CA 1
ATOM 667 C C . ASN A 1 82 ? -19.525 -4.731 -11.079 1.00 45.78 82 ASN A C 1
ATOM 669 O O . ASN A 1 82 ? -20.643 -5.121 -10.746 1.00 45.78 82 ASN A O 1
ATOM 673 N N . ARG A 1 83 ? -18.580 -4.442 -10.171 1.00 48.16 83 ARG A N 1
ATOM 674 C CA . ARG A 1 83 ? -18.786 -4.447 -8.708 1.00 48.16 83 ARG A CA 1
ATOM 675 C C . ARG A 1 83 ? -18.731 -3.055 -8.089 1.00 48.16 83 ARG A C 1
ATOM 677 O O . ARG A 1 83 ? -18.941 -2.936 -6.882 1.00 48.16 83 ARG A O 1
ATOM 684 N N . THR A 1 84 ? -18.475 -2.010 -8.879 1.00 41.44 84 THR A N 1
ATOM 685 C CA . THR A 1 84 ? -18.802 -0.644 -8.474 1.00 41.44 84 THR A CA 1
ATOM 686 C C . THR A 1 84 ? -20.283 -0.612 -8.134 1.00 41.44 84 THR A C 1
ATOM 688 O O . THR A 1 84 ? -21.138 -0.738 -9.006 1.00 41.44 84 THR A O 1
ATOM 691 N N . ILE A 1 85 ? -20.552 -0.515 -6.832 1.00 50.59 85 ILE A N 1
ATOM 692 C CA . ILE A 1 85 ? -21.834 -0.120 -6.265 1.00 50.59 85 ILE A CA 1
ATOM 693 C C . ILE A 1 85 ? -22.343 1.023 -7.132 1.00 50.59 85 ILE A C 1
ATOM 695 O O . ILE A 1 85 ? -21.618 2.002 -7.324 1.00 50.59 85 ILE A O 1
ATOM 699 N N . ASP A 1 86 ? -23.536 0.825 -7.689 1.00 43.22 86 ASP A N 1
ATOM 700 C CA . ASP A 1 86 ? -24.293 1.814 -8.438 1.00 43.22 86 ASP A CA 1
ATOM 701 C C . ASP A 1 86 ? -24.025 3.197 -7.836 1.00 43.22 86 ASP A C 1
ATOM 703 O O . ASP A 1 86 ? -24.338 3.456 -6.670 1.00 43.22 86 ASP A O 1
ATOM 707 N N . SER A 1 87 ? -23.353 4.066 -8.592 1.00 45.06 87 SER A N 1
ATOM 708 C CA . SER A 1 87 ? -22.972 5.407 -8.139 1.00 45.06 87 SER A CA 1
ATOM 709 C C . SER A 1 87 ? -24.196 6.274 -7.801 1.00 45.06 87 SER A C 1
ATOM 711 O O . SER A 1 87 ? -24.042 7.373 -7.272 1.00 45.06 87 SER A O 1
ATOM 713 N N . MET A 1 88 ? -25.405 5.749 -8.026 1.00 43.62 88 MET A N 1
ATOM 714 C CA . MET A 1 88 ? -26.697 6.278 -7.595 1.00 43.62 88 MET A CA 1
ATOM 715 C C . MET A 1 88 ? -27.071 5.948 -6.134 1.00 43.62 88 MET A C 1
ATOM 717 O O . MET A 1 88 ? -28.038 6.506 -5.630 1.00 43.62 88 MET A O 1
ATOM 721 N N . ALA A 1 89 ? -26.335 5.088 -5.417 1.00 46.25 89 ALA A N 1
ATOM 722 C CA . ALA A 1 89 ? -26.645 4.740 -4.019 1.00 46.25 89 ALA A CA 1
ATOM 723 C C . ALA A 1 89 ? -25.934 5.620 -2.970 1.00 46.25 89 ALA A C 1
ATOM 725 O O . ALA A 1 89 ? -26.188 5.481 -1.776 1.00 46.25 89 ALA A O 1
ATOM 726 N N . ILE A 1 90 ? -25.040 6.522 -3.391 1.00 48.31 90 ILE A N 1
ATOM 727 C CA . ILE A 1 90 ? -24.361 7.481 -2.492 1.00 48.31 90 ILE A CA 1
ATOM 728 C C . ILE A 1 90 ? -25.000 8.882 -2.581 1.00 48.31 90 ILE A C 1
ATOM 730 O O . ILE A 1 90 ? -24.776 9.726 -1.716 1.00 48.31 90 ILE A O 1
ATOM 734 N N . TYR A 1 91 ? -25.869 9.106 -3.570 1.00 40.53 91 TYR A N 1
ATOM 735 C CA . TYR A 1 91 ? -26.751 10.268 -3.648 1.00 40.53 91 TYR A CA 1
ATOM 736 C C . TYR A 1 91 ? -28.213 9.815 -3.616 1.00 40.53 91 TYR A C 1
ATOM 738 O O . TYR A 1 91 ? -28.844 9.733 -4.664 1.00 40.53 91 TYR A O 1
ATOM 746 N N . ASN A 1 92 ? -28.719 9.502 -2.421 1.00 34.81 92 ASN A N 1
ATOM 747 C CA . ASN A 1 92 ? -30.107 9.714 -1.980 1.00 34.81 92 ASN A CA 1
ATOM 748 C C . ASN A 1 92 ? -30.197 9.536 -0.460 1.00 34.81 92 ASN A C 1
ATOM 750 O O . ASN A 1 92 ? -29.788 8.463 0.036 1.00 34.81 92 ASN A O 1
#

Sequence (92 aa):
PHDLDLATRICNGLRPEIVTNTPEVYLSLMKRCWHQNPEERPNVIELCEKLDSWATAIQHNPTSMISRQFRGVNRERSVFENRTIDSMAIYN